Protein AF-A0AAD4TJD9-F1 (afdb_monomer_lite)

Structure (mmCIF, N/CA/C/O backbone):
data_AF-A0AAD4TJD9-F1
#
_entry.id   AF-A0AAD4TJD9-F1
#
loop_
_atom_site.group_PDB
_atom_site.id
_atom_site.type_symbol
_atom_site.label_atom_id
_atom_site.label_alt_id
_atom_site.label_comp_id
_atom_site.label_asym_id
_atom_site.label_entity_id
_atom_site.label_seq_id
_atom_site.pdbx_PDB_ins_code
_atom_site.Cartn_x
_atom_site.Cartn_y
_atom_site.Cartn_z
_atom_site.occupancy
_atom_site.B_iso_or_equiv
_atom_site.auth_seq_id
_atom_site.auth_comp_id
_atom_site.auth_asym_id
_atom_site.auth_atom_id
_atom_site.pdbx_PDB_model_num
ATOM 1 N N . MET A 1 1 ? 1.136 10.217 2.456 1.00 56.84 1 MET A N 1
ATOM 2 C CA . MET A 1 1 ? 1.663 11.189 1.473 1.00 56.84 1 MET A CA 1
ATOM 3 C C . MET A 1 1 ? 1.276 10.787 0.060 1.00 56.84 1 MET A C 1
ATOM 5 O O . MET A 1 1 ? 0.529 11.545 -0.532 1.00 56.84 1 MET A O 1
ATOM 9 N N . ALA A 1 2 ? 1.649 9.601 -0.442 1.00 69.31 2 ALA A N 1
ATOM 10 C CA . ALA A 1 2 ? 1.224 9.150 -1.779 1.00 69.31 2 ALA A CA 1
ATOM 11 C C . ALA A 1 2 ? -0.308 9.155 -1.969 1.00 69.31 2 ALA A C 1
ATOM 13 O O . ALA A 1 2 ? -0.814 9.678 -2.951 1.00 69.31 2 ALA A O 1
ATOM 14 N N . THR A 1 3 ? -1.051 8.682 -0.967 1.00 75.38 3 THR A N 1
ATOM 15 C CA . THR A 1 3 ? -2.522 8.609 -1.002 1.00 75.38 3 THR A CA 1
ATOM 16 C C . THR A 1 3 ? -3.242 9.952 -0.880 1.00 75.38 3 THR A C 1
ATOM 18 O O . THR A 1 3 ? -4.439 10.013 -1.108 1.00 75.38 3 THR A O 1
ATOM 21 N N . TYR A 1 4 ? -2.535 11.019 -0.498 1.00 78.62 4 TYR A N 1
ATOM 22 C CA . TYR A 1 4 ? -3.110 12.365 -0.394 1.00 78.62 4 TYR A CA 1
ATOM 23 C C . TYR A 1 4 ? -2.973 13.155 -1.703 1.00 78.62 4 TYR A C 1
ATOM 25 O O . TYR A 1 4 ? -3.715 14.101 -1.926 1.00 78.62 4 TYR A O 1
ATOM 33 N N . LEU A 1 5 ? -2.004 12.789 -2.547 1.00 86.56 5 LEU A N 1
ATOM 34 C CA . LEU A 1 5 ? -1.623 13.567 -3.728 1.00 86.56 5 LEU A CA 1
ATOM 35 C C . LEU A 1 5 ? -2.078 12.939 -5.050 1.00 86.56 5 LEU A C 1
ATOM 37 O O . LEU A 1 5 ? -2.041 13.617 -6.070 1.00 86.56 5 LEU A O 1
ATOM 41 N N . ALA A 1 6 ? -2.440 11.655 -5.055 1.00 88.56 6 ALA A N 1
ATOM 42 C CA . ALA A 1 6 ? -2.661 10.895 -6.278 1.00 88.56 6 ALA A CA 1
ATOM 43 C C . ALA A 1 6 ? -4.108 10.403 -6.408 1.00 88.56 6 ALA A C 1
ATOM 45 O O . ALA A 1 6 ? -4.601 9.692 -5.534 1.00 88.56 6 ALA A O 1
ATOM 46 N N . ASP A 1 7 ? -4.731 10.685 -7.554 1.00 89.31 7 ASP A N 1
ATOM 47 C CA . ASP A 1 7 ? -6.021 10.097 -7.947 1.00 89.31 7 ASP A CA 1
ATOM 48 C C . ASP A 1 7 ? -5.850 8.697 -8.558 1.00 89.31 7 ASP A C 1
ATOM 50 O O . ASP A 1 7 ? -6.686 7.801 -8.393 1.00 89.31 7 ASP A O 1
ATOM 54 N N . ARG A 1 8 ? -4.736 8.496 -9.272 1.00 94.81 8 ARG A N 1
ATOM 55 C CA . ARG A 1 8 ? -4.365 7.235 -9.921 1.00 94.81 8 ARG A CA 1
ATOM 56 C C . ARG A 1 8 ? -2.910 6.893 -9.653 1.00 94.81 8 ARG A C 1
ATOM 58 O O . ARG A 1 8 ? -2.081 7.776 -9.455 1.00 94.81 8 ARG A O 1
ATOM 65 N N . VAL A 1 9 ? -2.606 5.601 -9.683 1.00 95.31 9 VAL A N 1
ATOM 66 C CA . VAL A 1 9 ? -1.261 5.072 -9.438 1.00 95.31 9 VAL A CA 1
ATOM 67 C C . VAL A 1 9 ? -0.873 4.051 -10.503 1.00 95.31 9 VAL A C 1
ATOM 69 O O . VAL A 1 9 ? -1.725 3.340 -11.034 1.00 95.31 9 VAL A O 1
ATOM 72 N N . ILE A 1 10 ? 0.421 3.978 -10.807 1.00 97.25 10 ILE A N 1
ATOM 73 C CA . ILE A 1 10 ? 1.026 2.930 -11.634 1.00 97.25 10 ILE A CA 1
ATOM 74 C C . ILE A 1 10 ? 1.852 2.053 -10.697 1.00 97.25 10 ILE A C 1
ATOM 76 O O . ILE A 1 10 ? 2.755 2.551 -10.025 1.00 97.25 10 ILE A O 1
ATOM 80 N N . VAL A 1 11 ? 1.530 0.763 -10.639 1.00 97.19 11 VAL A N 1
ATOM 81 C CA . VAL A 1 11 ? 2.281 -0.218 -9.847 1.00 97.19 11 VAL A CA 1
ATOM 82 C C . VAL A 1 11 ? 3.292 -0.899 -10.759 1.00 97.19 11 VAL A C 1
ATOM 84 O O . VAL A 1 11 ? 2.927 -1.412 -11.818 1.00 97.19 11 VAL A O 1
ATOM 87 N N . PHE A 1 12 ? 4.557 -0.882 -10.355 1.00 97.38 12 PHE A N 1
ATOM 88 C CA . PHE A 1 12 ? 5.615 -1.622 -11.031 1.00 97.38 12 PHE A CA 1
ATOM 89 C C . PHE A 1 12 ? 5.761 -3.002 -10.398 1.00 97.38 12 PHE A C 1
ATOM 91 O O . PHE A 1 12 ? 5.806 -3.118 -9.176 1.00 97.38 12 PHE A O 1
ATOM 98 N N . GLU A 1 13 ? 5.870 -4.022 -11.239 1.00 96.44 13 GLU A N 1
ATOM 99 C CA . GLU A 1 13 ? 6.035 -5.421 -10.842 1.00 96.44 13 GLU A CA 1
ATOM 100 C C . GLU A 1 13 ? 7.278 -6.008 -11.508 1.00 96.44 13 GLU A C 1
ATOM 102 O O . GLU A 1 13 ? 7.729 -5.504 -12.538 1.00 96.44 13 GLU A O 1
ATOM 107 N N . GLY A 1 14 ? 7.823 -7.080 -10.940 1.00 95.69 14 GLY A N 1
ATOM 108 C CA . GLY A 1 14 ? 8.980 -7.786 -11.487 1.00 95.69 14 GLY A CA 1
ATOM 109 C C . GLY A 1 14 ? 10.070 -8.033 -10.454 1.00 95.69 14 GLY A C 1
ATOM 110 O O . GLY A 1 14 ? 9.901 -7.778 -9.258 1.00 95.69 14 GLY A O 1
ATOM 111 N N . ARG A 1 15 ? 11.201 -8.559 -10.919 1.00 96.12 15 ARG A N 1
ATOM 112 C CA . ARG A 1 15 ? 12.372 -8.837 -10.082 1.00 96.12 15 ARG A CA 1
ATOM 113 C C . ARG A 1 15 ? 13.444 -7.764 -10.288 1.00 96.12 15 ARG A C 1
ATOM 115 O O . ARG A 1 15 ? 13.893 -7.580 -11.423 1.00 96.12 15 ARG A O 1
ATOM 122 N N . PRO A 1 16 ? 13.913 -7.096 -9.212 1.00 96.19 16 PRO A N 1
ATOM 123 C CA . PRO A 1 16 ? 14.967 -6.089 -9.306 1.00 96.19 16 PRO A CA 1
ATOM 124 C C . PRO A 1 16 ? 16.180 -6.589 -10.095 1.00 96.19 16 PRO A C 1
ATOM 126 O O . PRO A 1 16 ? 16.648 -7.707 -9.880 1.00 96.19 16 PRO A O 1
ATOM 129 N N . SER A 1 17 ? 16.682 -5.752 -11.004 1.00 97.06 17 SER A N 1
ATOM 130 C CA . SER A 1 17 ? 17.812 -6.055 -11.899 1.00 97.06 17 SER A CA 1
ATOM 131 C C . SER A 1 17 ? 17.595 -7.207 -12.895 1.00 97.06 17 SER A C 1
ATOM 133 O O . SER A 1 17 ? 18.561 -7.638 -13.520 1.00 97.06 17 SER A O 1
ATOM 135 N N . ILE A 1 18 ? 16.362 -7.699 -13.072 1.00 98.00 18 ILE A N 1
ATOM 136 C CA . ILE A 1 18 ? 16.029 -8.750 -14.048 1.00 98.00 18 ILE A CA 1
ATOM 137 C C . ILE A 1 18 ? 14.942 -8.270 -15.009 1.00 98.00 18 ILE A C 1
ATOM 139 O O . ILE A 1 18 ? 15.158 -8.234 -16.217 1.00 98.00 18 ILE A O 1
ATOM 143 N N . ASP A 1 19 ? 13.777 -7.905 -14.477 1.00 97.31 19 ASP A N 1
ATOM 144 C CA . ASP A 1 19 ? 12.598 -7.543 -15.258 1.00 97.31 19 ASP A CA 1
ATOM 145 C C . ASP A 1 19 ? 11.756 -6.493 -14.518 1.00 97.31 19 ASP A C 1
ATOM 147 O O . ASP A 1 19 ? 11.806 -6.366 -13.293 1.00 97.31 19 ASP A O 1
ATOM 151 N N . SER A 1 20 ? 11.023 -5.678 -15.278 1.00 97.56 20 SER A N 1
ATOM 152 C CA . SER A 1 20 ? 10.116 -4.679 -14.722 1.00 97.56 20 SER A CA 1
ATOM 153 C C . SER A 1 20 ? 8.960 -4.412 -15.678 1.00 97.56 20 SER A C 1
ATOM 155 O O . SER A 1 20 ? 9.174 -4.121 -16.854 1.00 97.56 20 SER A O 1
ATOM 157 N N . THR A 1 21 ? 7.738 -4.504 -15.163 1.00 97.75 21 THR A N 1
ATOM 158 C CA . THR A 1 21 ? 6.499 -4.215 -15.888 1.00 97.75 21 THR A CA 1
ATOM 159 C C . THR A 1 21 ? 5.780 -3.058 -15.211 1.00 97.75 21 THR A C 1
ATOM 161 O O . THR A 1 21 ? 5.477 -3.120 -14.020 1.00 97.75 21 THR A O 1
ATOM 164 N N . ALA A 1 22 ? 5.489 -2.001 -15.970 1.00 97.88 22 ALA A N 1
ATOM 165 C CA . ALA A 1 22 ? 4.632 -0.910 -15.524 1.00 97.88 22 ALA A CA 1
ATOM 166 C C . ALA A 1 22 ? 3.170 -1.247 -15.840 1.00 97.88 22 ALA A C 1
ATOM 168 O O . ALA A 1 22 ? 2.808 -1.416 -17.005 1.00 97.88 22 ALA A O 1
ATOM 169 N N . ASN A 1 23 ? 2.322 -1.323 -14.817 1.00 97.12 23 ASN A N 1
ATOM 170 C CA . ASN A 1 23 ? 0.893 -1.534 -15.023 1.00 97.12 23 ASN A CA 1
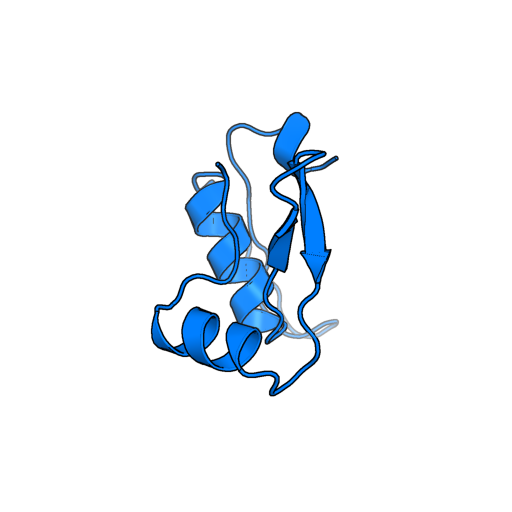ATOM 171 C C . ASN A 1 23 ? 0.200 -0.298 -15.618 1.00 97.12 23 ASN A C 1
ATOM 173 O O . ASN A 1 23 ? 0.681 0.832 -15.517 1.00 97.12 23 ASN A O 1
ATOM 177 N N . ALA A 1 24 ? -0.986 -0.493 -16.200 1.00 97.50 24 ALA A N 1
ATOM 178 C CA . ALA A 1 24 ? -1.838 0.629 -16.588 1.00 97.50 24 ALA A CA 1
ATOM 179 C C . ALA A 1 24 ? -2.218 1.479 -15.352 1.00 97.50 24 ALA A C 1
ATOM 181 O O . ALA A 1 24 ? -2.306 0.930 -14.253 1.00 97.50 24 ALA A O 1
ATOM 182 N N . PRO A 1 25 ? -2.496 2.790 -15.491 1.00 97.69 25 PRO A N 1
ATOM 183 C CA . PRO A 1 25 ? -2.937 3.618 -14.370 1.00 97.69 25 PRO A CA 1
ATOM 184 C C . PRO A 1 25 ? -4.217 3.080 -13.707 1.00 97.69 25 PRO A C 1
ATOM 186 O O . PRO A 1 25 ? -5.290 3.033 -14.315 1.00 97.69 25 PRO A O 1
ATOM 189 N N . GLN A 1 26 ? -4.127 2.716 -12.433 1.00 95.56 26 GLN A N 1
ATOM 190 C CA . GLN A 1 26 ? -5.232 2.183 -11.634 1.00 95.56 26 GLN A CA 1
ATOM 191 C C . GLN A 1 26 ? -5.763 3.232 -10.659 1.00 95.56 26 GLN A C 1
ATOM 193 O O . GLN A 1 26 ? -5.122 4.255 -10.422 1.00 95.56 26 GLN A O 1
ATOM 198 N N . SER A 1 27 ? -6.945 2.987 -10.086 1.00 94.94 27 SER A N 1
ATOM 199 C CA . SER A 1 27 ? -7.408 3.779 -8.942 1.00 94.94 27 SER A CA 1
ATOM 200 C C . SER A 1 27 ? -6.427 3.639 -7.776 1.00 94.94 27 SER A C 1
ATOM 202 O O . SER A 1 27 ? -5.768 2.603 -7.635 1.00 94.94 27 SER A O 1
ATOM 204 N N . LEU A 1 28 ? -6.360 4.653 -6.912 1.00 91.94 28 LEU A N 1
ATOM 205 C CA . LEU A 1 28 ? -5.526 4.593 -5.715 1.00 91.94 28 LEU A CA 1
ATOM 206 C C . LEU A 1 28 ? -5.843 3.361 -4.846 1.00 91.94 28 LEU A C 1
ATOM 208 O O . LEU A 1 28 ? -4.920 2.695 -4.388 1.00 91.94 28 LEU A O 1
ATOM 212 N N . LEU A 1 29 ? -7.125 3.016 -4.653 1.00 92.44 29 LEU A N 1
ATOM 213 C CA . LEU A 1 29 ? -7.516 1.851 -3.850 1.00 92.44 29 LEU A CA 1
ATOM 214 C C . LEU A 1 29 ? -6.973 0.553 -4.449 1.00 92.44 29 LEU A C 1
ATOM 216 O O . LEU A 1 29 ? -6.345 -0.235 -3.745 1.00 92.44 29 LEU A O 1
ATOM 220 N N . THR A 1 30 ? -7.219 0.334 -5.740 1.00 95.00 30 THR A N 1
ATOM 221 C CA . THR A 1 30 ? -6.831 -0.900 -6.431 1.00 95.00 30 THR A CA 1
ATOM 222 C C . THR A 1 30 ? -5.314 -1.046 -6.464 1.00 95.00 30 THR A C 1
ATOM 224 O O . THR A 1 30 ? -4.794 -2.081 -6.054 1.00 95.00 30 THR A O 1
ATOM 227 N N . GLY A 1 31 ? -4.597 0.010 -6.858 1.00 95.44 31 GLY A N 1
ATOM 228 C CA . GLY A 1 31 ? -3.144 -0.048 -6.973 1.00 95.44 31 GLY A CA 1
ATOM 229 C C . GLY A 1 31 ? -2.441 -0.180 -5.623 1.00 95.44 31 GLY A C 1
ATOM 230 O O . GLY A 1 31 ? -1.485 -0.940 -5.513 1.00 95.44 31 GLY A O 1
ATOM 231 N N . MET A 1 32 ? -2.934 0.479 -4.567 1.00 94.69 32 ME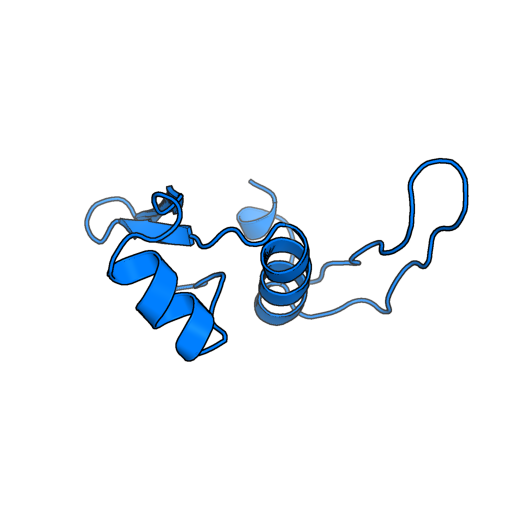T A N 1
ATOM 232 C CA . MET A 1 32 ? -2.373 0.294 -3.222 1.00 94.69 32 MET A CA 1
ATOM 233 C C . MET A 1 32 ? -2.609 -1.121 -2.688 1.00 94.69 32 MET A C 1
ATOM 235 O O . MET A 1 32 ? -1.715 -1.671 -2.051 1.00 94.69 32 MET A O 1
ATOM 239 N N . ASN A 1 33 ? -3.774 -1.725 -2.951 1.00 95.62 33 ASN A N 1
ATOM 240 C CA . ASN A 1 33 ? -4.031 -3.113 -2.559 1.00 95.62 33 ASN A CA 1
ATOM 241 C C . ASN A 1 33 ? -3.124 -4.093 -3.316 1.00 95.62 33 ASN A C 1
ATOM 243 O O . ASN A 1 33 ? -2.537 -4.967 -2.685 1.00 95.62 33 ASN A O 1
ATOM 247 N N . LEU A 1 34 ? -2.940 -3.904 -4.628 1.00 96.00 34 LEU A N 1
ATOM 248 C CA . LEU A 1 34 ? -2.008 -4.707 -5.424 1.00 96.00 34 LEU A CA 1
ATOM 249 C C . LEU A 1 34 ? -0.573 -4.581 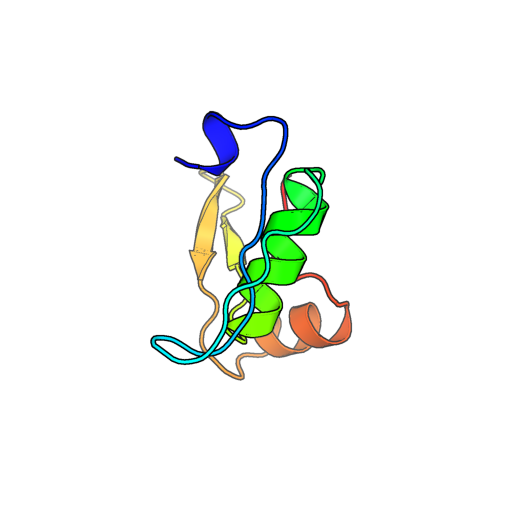-4.892 1.00 96.00 34 LEU A C 1
ATOM 251 O O . LEU A 1 34 ? 0.042 -5.586 -4.547 1.00 96.00 34 LEU A O 1
ATOM 255 N N . PHE A 1 35 ? -0.074 -3.354 -4.739 1.00 95.75 35 PHE A N 1
ATOM 256 C CA . PHE A 1 35 ? 1.278 -3.095 -4.244 1.00 95.75 35 PHE A CA 1
ATOM 257 C C . PHE A 1 35 ? 1.531 -3.716 -2.863 1.00 95.75 35 PHE A C 1
ATOM 259 O O . PHE A 1 35 ? 2.542 -4.377 -2.644 1.00 95.75 35 PHE A O 1
ATOM 266 N N . LEU A 1 36 ? 0.605 -3.536 -1.919 1.00 96.19 36 LEU A N 1
ATOM 267 C CA . LEU A 1 36 ? 0.766 -4.063 -0.564 1.00 96.19 36 LEU A CA 1
ATOM 268 C C . LEU A 1 36 ? 0.612 -5.586 -0.487 1.00 96.19 36 LEU A C 1
ATOM 270 O O . LEU A 1 36 ? 1.283 -6.209 0.335 1.00 96.19 36 LEU A O 1
ATOM 274 N N . SER A 1 37 ? -0.200 -6.189 -1.363 1.00 96.44 37 SER A N 1
ATOM 275 C CA . SER A 1 37 ? -0.303 -7.650 -1.465 1.00 96.44 37 SER A CA 1
ATOM 276 C C . SER A 1 37 ? 1.014 -8.304 -1.883 1.00 96.44 37 SER A C 1
ATOM 278 O O . SER A 1 37 ? 1.369 -9.350 -1.353 1.00 96.44 37 SER A O 1
ATOM 280 N N . GLN A 1 38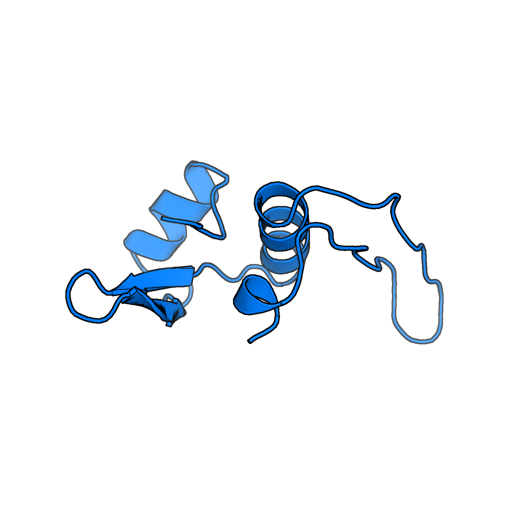 ? 1.795 -7.652 -2.750 1.00 95.12 38 GLN A N 1
ATOM 281 C CA . GLN A 1 38 ? 3.112 -8.143 -3.178 1.00 95.12 38 GLN A CA 1
ATOM 282 C C . GLN A 1 38 ? 4.158 -8.087 -2.073 1.00 95.12 38 GLN A C 1
ATOM 284 O O . GLN A 1 38 ? 5.081 -8.897 -2.049 1.00 95.12 38 GLN A O 1
ATOM 289 N N . LEU A 1 39 ? 4.013 -7.125 -1.163 1.00 95.44 39 LEU A N 1
ATOM 290 C CA . LEU A 1 39 ? 4.857 -7.002 0.020 1.00 95.44 39 LEU A CA 1
ATOM 291 C C . LEU A 1 39 ? 4.387 -7.887 1.181 1.00 95.44 39 LEU A C 1
ATOM 293 O O . LEU A 1 39 ? 5.077 -7.949 2.193 1.00 95.44 39 LEU A O 1
ATOM 297 N N . ASP A 1 40 ? 3.222 -8.529 1.054 1.00 96.31 40 ASP A N 1
ATOM 298 C CA . ASP A 1 40 ? 2.553 -9.292 2.109 1.00 96.31 40 ASP A CA 1
ATOM 299 C C . ASP A 1 40 ? 2.329 -8.489 3.414 1.00 96.31 40 ASP A C 1
ATOM 301 O O . ASP A 1 40 ? 2.430 -8.995 4.537 1.00 96.31 40 ASP A O 1
ATOM 305 N N . ILE A 1 41 ? 2.007 -7.198 3.269 1.00 96.94 41 ILE A N 1
ATOM 306 C CA . ILE A 1 41 ? 1.807 -6.246 4.374 1.00 96.94 41 ILE A CA 1
ATOM 307 C C . ILE A 1 41 ? 0.399 -5.665 4.316 1.00 96.94 41 ILE A C 1
ATOM 309 O O . ILE A 1 41 ? -0.058 -5.237 3.264 1.00 96.94 41 ILE A O 1
ATOM 313 N N . THR A 1 42 ? -0.260 -5.525 5.465 1.00 97.44 42 THR A N 1
ATOM 314 C CA . THR A 1 42 ? -1.566 -4.858 5.556 1.00 97.44 42 THR A CA 1
ATOM 315 C C . THR A 1 42 ? -1.519 -3.586 6.410 1.00 97.44 42 THR A C 1
ATOM 317 O O . THR A 1 42 ? -0.759 -3.470 7.381 1.00 97.44 42 THR A O 1
ATOM 320 N N . PHE A 1 43 ? -2.346 -2.601 6.051 1.00 95.62 43 PHE A N 1
ATOM 321 C CA . PHE A 1 43 ? -2.525 -1.356 6.794 1.00 95.62 43 PHE A CA 1
ATOM 322 C C . PHE A 1 43 ? -3.971 -1.191 7.250 1.00 95.62 43 PHE A C 1
ATOM 324 O O . PHE A 1 43 ? -4.916 -1.264 6.470 1.00 95.62 43 PHE A O 1
ATOM 331 N N . ARG A 1 44 ? -4.135 -0.832 8.523 1.00 93.69 44 ARG A N 1
ATOM 332 C CA . ARG A 1 44 ? -5.407 -0.359 9.076 1.00 93.69 44 ARG A CA 1
ATOM 333 C C . ARG A 1 44 ? -5.381 1.147 9.277 1.00 93.69 44 ARG A C 1
ATOM 335 O O . ARG A 1 44 ? -4.312 1.748 9.393 1.00 93.69 44 ARG A O 1
ATOM 342 N N . ARG A 1 45 ? -6.555 1.753 9.400 1.00 90.50 45 ARG A N 1
ATOM 343 C CA . ARG A 1 45 ? -6.678 3.162 9.761 1.00 90.50 45 ARG A CA 1
ATOM 344 C C . ARG A 1 45 ? -6.951 3.314 11.252 1.00 90.50 45 ARG A C 1
ATOM 346 O O . ARG A 1 45 ? -7.703 2.543 11.842 1.00 90.50 45 ARG A O 1
ATOM 353 N N . ASP A 1 46 ? -6.288 4.277 11.873 1.00 90.44 46 ASP A N 1
ATOM 354 C CA . ASP A 1 46 ? -6.595 4.688 13.239 1.00 90.44 46 ASP A CA 1
ATOM 355 C C . ASP A 1 46 ? -7.925 5.466 13.251 1.00 90.44 46 ASP A C 1
ATOM 357 O O . ASP A 1 46 ? -8.043 6.436 12.501 1.00 90.44 46 ASP A O 1
ATOM 361 N N . PRO A 1 47 ? -8.921 5.079 14.067 1.0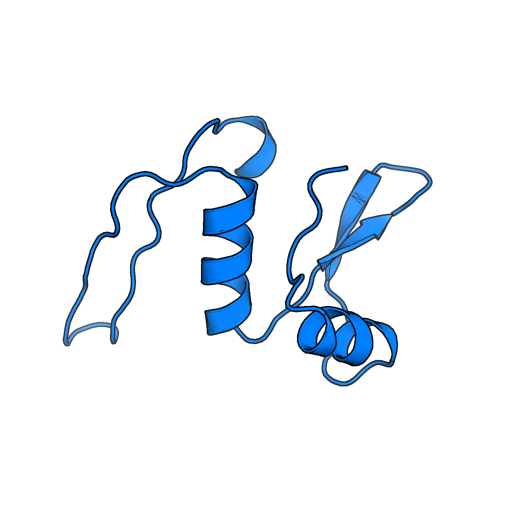0 90.38 47 PRO A N 1
ATOM 362 C CA . PRO A 1 47 ? -10.237 5.717 14.051 1.00 90.38 47 PRO A CA 1
ATOM 363 C C . PRO A 1 47 ? -10.233 7.137 14.633 1.00 90.38 47 PRO A C 1
ATOM 365 O O . PRO A 1 47 ? -11.182 7.880 14.415 1.00 90.38 47 PRO A O 1
ATOM 368 N N . THR A 1 48 ? -9.195 7.524 15.382 1.00 93.06 48 THR A N 1
ATOM 369 C CA . THR A 1 48 ? -9.135 8.834 16.054 1.00 93.06 48 THR A CA 1
ATOM 370 C C . THR A 1 48 ? -8.461 9.902 15.203 1.00 93.06 48 THR A C 1
ATOM 372 O O . THR A 1 48 ? -8.898 11.046 15.170 1.00 93.06 48 THR A O 1
ATOM 375 N N . ASN A 1 49 ? -7.378 9.534 14.518 1.00 90.81 49 ASN A N 1
ATOM 376 C CA . ASN A 1 49 ? -6.512 10.470 13.794 1.00 90.81 49 ASN A CA 1
ATOM 377 C C . ASN A 1 49 ? -6.342 10.107 12.317 1.00 90.81 49 ASN A C 1
ATOM 379 O O . ASN A 1 49 ? -5.572 10.755 11.609 1.00 90.81 49 ASN A O 1
ATOM 383 N N . PHE A 1 50 ? -7.024 9.059 11.853 1.00 87.31 50 PHE A N 1
ATOM 384 C CA . PHE A 1 50 ? -7.056 8.641 10.457 1.00 87.31 50 PHE A CA 1
ATOM 385 C C . PHE A 1 50 ? -5.690 8.258 9.868 1.00 87.31 50 PHE A C 1
ATOM 387 O O . PHE A 1 50 ? -5.562 8.096 8.650 1.00 87.31 50 PHE A O 1
ATOM 394 N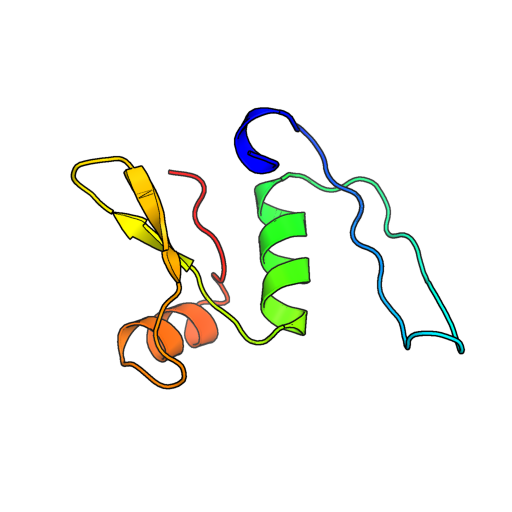 N . ARG A 1 51 ? -4.660 8.072 10.706 1.00 90.75 51 ARG A N 1
ATOM 395 C CA . ARG A 1 51 ? -3.318 7.705 10.257 1.00 90.75 51 ARG A CA 1
ATOM 396 C C . ARG A 1 51 ? -3.285 6.228 9.861 1.00 90.75 51 ARG A C 1
ATOM 398 O O . ARG A 1 51 ? -3.776 5.388 10.621 1.00 90.75 51 ARG A O 1
ATOM 405 N N . PRO A 1 52 ? -2.660 5.877 8.726 1.00 92.06 52 PRO A N 1
ATOM 406 C CA . PRO A 1 52 ? -2.400 4.483 8.403 1.00 92.06 52 PRO A CA 1
ATOM 407 C C . PRO A 1 52 ? -1.430 3.881 9.430 1.00 92.06 52 PRO A C 1
ATOM 409 O O . PRO A 1 52 ? -0.398 4.467 9.769 1.00 92.06 52 PRO A O 1
ATOM 412 N N . ARG A 1 53 ? -1.775 2.701 9.940 1.00 94.31 53 ARG A N 1
ATOM 413 C CA . ARG A 1 53 ? -0.988 1.901 10.878 1.00 94.31 53 ARG A CA 1
ATOM 414 C C . ARG A 1 53 ? -0.741 0.538 10.254 1.00 94.31 53 ARG A C 1
ATOM 416 O O . ARG A 1 53 ? -1.692 -0.161 9.913 1.00 94.31 53 ARG A O 1
ATOM 423 N N . ILE A 1 54 ? 0.526 0.168 10.137 1.00 96.06 54 ILE A N 1
ATOM 424 C CA . ILE A 1 54 ? 0.912 -1.166 9.685 1.00 96.06 54 ILE A CA 1
ATOM 425 C C . ILE A 1 54 ? 0.447 -2.210 10.709 1.00 96.06 54 ILE A C 1
ATOM 427 O O . ILE A 1 54 ? 0.555 -1.995 11.925 1.00 96.06 54 ILE A O 1
ATOM 431 N N . ASN A 1 55 ? -0.115 -3.319 10.236 1.00 97.19 55 ASN A N 1
ATOM 432 C CA . ASN A 1 55 ? -0.416 -4.455 11.097 1.00 97.19 55 ASN A CA 1
ATOM 433 C C . ASN A 1 55 ? 0.867 -5.241 11.395 1.00 97.19 55 ASN A C 1
ATOM 435 O O . ASN A 1 55 ? 1.804 -5.265 10.602 1.00 97.19 55 ASN A O 1
ATOM 439 N N . LYS A 1 56 ? 0.921 -5.886 12.565 1.00 97.69 56 LYS A N 1
ATOM 440 C CA . LYS A 1 56 ? 1.988 -6.853 12.838 1.00 97.69 56 LYS A CA 1
ATOM 441 C C . LYS A 1 56 ? 1.724 -8.097 11.994 1.00 97.69 56 LYS A C 1
ATOM 443 O O . LYS A 1 56 ? 0.576 -8.549 11.956 1.00 97.69 56 LYS A O 1
ATOM 448 N N . LEU A 1 57 ? 2.777 -8.630 11.382 1.00 97.12 57 LEU A N 1
ATOM 449 C CA . LEU A 1 57 ? 2.731 -9.869 10.610 1.00 97.12 57 LEU A CA 1
ATOM 450 C C . LEU A 1 57 ? 2.048 -10.977 11.425 1.00 97.12 57 LEU A C 1
ATOM 452 O O . LEU A 1 57 ? 2.328 -11.121 12.617 1.00 97.12 57 LEU A O 1
ATOM 456 N N . GLU A 1 58 ? 1.126 -11.706 10.797 1.00 96.50 58 GLU A N 1
ATOM 457 C CA . GLU A 1 58 ? 0.369 -12.819 11.390 1.00 96.50 58 GLU A CA 1
ATOM 458 C C . GLU A 1 58 ? -0.545 -12.451 12.577 1.00 96.50 58 GLU A C 1
ATOM 460 O O . GLU A 1 58 ? -1.126 -13.333 13.219 1.00 96.50 58 GLU A O 1
ATOM 465 N N . SER A 1 59 ? -0.728 -11.161 12.877 1.00 98.19 59 SER A N 1
ATOM 466 C CA . SER A 1 59 ? -1.726 -10.733 13.863 1.00 98.19 59 SER A CA 1
ATOM 467 C C . SER A 1 59 ? -3.148 -11.039 13.387 1.00 98.19 59 SER A C 1
ATOM 469 O O . SER A 1 59 ? -3.404 -11.135 12.189 1.00 98.19 59 SER A O 1
ATOM 471 N N . THR A 1 60 ? -4.104 -11.129 14.315 1.00 97.81 60 THR A N 1
ATOM 472 C CA . THR A 1 60 ? -5.518 -11.387 13.986 1.00 97.81 60 THR A CA 1
ATOM 473 C C . THR A 1 60 ? -6.037 -10.448 12.893 1.00 97.81 60 THR A C 1
ATOM 475 O O . THR A 1 60 ? -6.590 -10.908 11.902 1.00 97.81 60 THR A O 1
ATOM 478 N N . LYS A 1 61 ? -5.750 -9.143 13.009 1.00 96.06 61 LYS A N 1
ATOM 479 C CA . LYS A 1 61 ? -6.166 -8.138 12.018 1.00 96.06 61 LYS A CA 1
ATOM 480 C C . LYS A 1 61 ? -5.458 -8.273 10.671 1.00 96.06 61 LYS A C 1
ATOM 482 O O . LYS A 1 61 ? -6.061 -7.960 9.654 1.00 96.06 61 LYS A O 1
ATOM 487 N N . ASP A 1 62 ? -4.195 -8.701 10.664 1.00 97.81 62 ASP A N 1
ATOM 488 C CA . ASP A 1 62 ? -3.459 -8.967 9.422 1.00 97.81 62 ASP A CA 1
ATOM 489 C C . ASP A 1 62 ? -4.105 -10.133 8.663 1.00 97.81 62 ASP A C 1
ATOM 491 O O . ASP A 1 62 ? -4.428 -10.008 7.486 1.00 97.81 62 ASP A O 1
ATOM 495 N N . LYS A 1 63 ? -4.408 -11.225 9.374 1.00 97.81 63 LYS A N 1
ATOM 496 C CA . LYS A 1 63 ? -5.063 -12.416 8.816 1.00 97.81 63 LYS A CA 1
ATOM 497 C C . LYS A 1 63 ? -6.456 -12.128 8.280 1.00 97.81 63 LYS A C 1
ATOM 499 O O . LYS A 1 63 ? -6.769 -12.535 7.167 1.00 97.81 63 LYS A O 1
ATOM 504 N N . GLU A 1 64 ? -7.275 -11.414 9.047 1.00 97.19 64 GLU A N 1
ATOM 505 C CA . GLU A 1 64 ? -8.619 -11.007 8.624 1.00 97.19 64 GLU A CA 1
ATOM 506 C C . GLU A 1 64 ? -8.572 -10.168 7.340 1.00 97.19 64 GLU A C 1
ATOM 508 O O . GLU A 1 64 ? -9.321 -10.425 6.400 1.00 97.19 64 GLU A O 1
ATOM 513 N N . GLN A 1 65 ? -7.655 -9.201 7.270 1.00 97.19 65 GLN A N 1
ATOM 514 C CA . GLN A 1 65 ? -7.492 -8.327 6.109 1.00 97.19 65 GLN A CA 1
ATOM 515 C C . GLN A 1 65 ? -6.978 -9.069 4.874 1.00 97.19 65 GLN A C 1
ATOM 517 O O . GLN A 1 65 ? -7.520 -8.876 3.785 1.00 97.19 65 GLN A O 1
ATOM 522 N N . LYS A 1 66 ? -5.986 -9.954 5.039 1.00 97.06 66 LYS A N 1
ATOM 523 C CA . LYS A 1 66 ? -5.484 -10.816 3.959 1.00 97.06 66 LYS A CA 1
ATOM 524 C C . LYS A 1 66 ? -6.574 -11.759 3.447 1.00 97.06 66 LYS A C 1
ATOM 526 O O . LYS A 1 66 ? -6.759 -11.863 2.239 1.00 97.06 66 LYS A O 1
ATOM 531 N N . ALA A 1 67 ? -7.345 -12.379 4.343 1.00 96.75 67 ALA A N 1
ATOM 532 C CA . ALA A 1 67 ? -8.464 -13.251 3.976 1.00 96.75 67 ALA A CA 1
ATOM 533 C C . ALA A 1 67 ? -9.579 -12.499 3.231 1.00 96.75 67 ALA A C 1
ATOM 535 O O . ALA A 1 67 ? -10.194 -13.051 2.323 1.00 96.75 67 ALA A O 1
ATOM 536 N N . ALA A 1 68 ? -9.812 -11.232 3.579 1.00 95.31 68 ALA A N 1
ATOM 537 C CA . ALA A 1 68 ? -10.749 -10.357 2.878 1.00 95.31 68 ALA A CA 1
ATOM 538 C C . ALA A 1 68 ? -10.188 -9.764 1.567 1.00 95.31 68 ALA A C 1
ATOM 540 O O . ALA A 1 68 ? -10.925 -9.102 0.839 1.00 95.31 68 ALA A O 1
ATOM 541 N N . GLY A 1 69 ? -8.899 -9.960 1.263 1.00 93.69 69 GLY A N 1
ATOM 542 C CA . GLY A 1 69 ? -8.231 -9.352 0.107 1.00 93.69 69 GLY A CA 1
ATOM 543 C C . GLY A 1 69 ? -8.056 -7.830 0.214 1.00 93.69 69 GLY A C 1
ATOM 544 O O . GLY A 1 69 ? -7.847 -7.160 -0.795 1.00 93.69 69 GLY A O 1
ATOM 545 N N . THR A 1 70 ? -8.155 -7.268 1.422 1.00 94.31 70 THR A N 1
ATOM 546 C CA . THR A 1 70 ? -8.107 -5.822 1.679 1.00 94.31 70 THR A CA 1
ATOM 547 C C . THR A 1 70 ? -6.850 -5.451 2.460 1.00 94.31 70 THR A C 1
ATOM 549 O O . THR A 1 70 ? -6.838 -5.472 3.687 1.00 94.31 70 THR A O 1
ATOM 552 N N . PHE A 1 71 ? -5.795 -5.071 1.748 1.00 95.62 71 PHE A N 1
ATOM 553 C CA . PHE A 1 71 ? -4.496 -4.659 2.286 1.00 95.62 71 PHE A CA 1
ATOM 554 C C . PHE A 1 71 ? -4.430 -3.157 2.613 1.00 95.62 71 PHE A C 1
ATOM 556 O O . PHE A 1 71 ? -3.588 -2.729 3.407 1.00 95.62 71 PHE A O 1
ATOM 563 N N . TYR A 1 72 ? -5.317 -2.355 2.016 1.00 92.88 72 TYR A N 1
ATOM 564 C CA . TYR A 1 72 ? -5.426 -0.912 2.230 1.00 92.88 72 TYR A CA 1
ATOM 565 C C . TYR A 1 72 ? -6.883 -0.443 2.282 1.00 92.88 72 TYR A C 1
ATOM 567 O O . TYR A 1 72 ? -7.688 -0.822 1.428 1.00 92.88 72 TYR A O 1
ATOM 575 N N . TYR A 1 73 ? -7.183 0.469 3.211 1.00 85.69 73 TYR A N 1
ATOM 576 C CA . TYR A 1 73 ? -8.456 1.192 3.283 1.00 85.69 73 TYR A CA 1
ATOM 577 C C . TYR A 1 73 ? -8.253 2.683 3.015 1.00 85.69 73 TYR A C 1
ATOM 579 O O . TYR A 1 73 ? -7.324 3.298 3.542 1.00 85.69 73 TYR A O 1
ATOM 587 N N . LEU A 1 74 ? -9.149 3.261 2.214 1.00 72.81 74 LEU A N 1
ATOM 588 C CA . LEU A 1 74 ? -9.137 4.684 1.864 1.00 72.81 74 LEU A CA 1
ATOM 589 C C . LEU A 1 74 ? -9.928 5.549 2.853 1.00 72.81 74 LEU A C 1
ATOM 591 O O . LEU A 1 74 ? -9.554 6.702 3.063 1.00 72.81 74 LEU A O 1
ATOM 595 N N . ASN A 1 75 ? -10.961 4.973 3.481 1.00 62.28 75 ASN A N 1
ATOM 596 C CA . ASN A 1 75 ? -11.842 5.608 4.462 1.00 62.28 75 ASN A CA 1
ATOM 597 C C . ASN A 1 75 ? -11.849 4.819 5.761 1.00 62.28 75 ASN A C 1
ATOM 599 O O . ASN A 1 75 ? -12.256 3.640 5.730 1.00 62.28 75 ASN A O 1
#

pLDDT: mean 92.96, std 7.85, range [56.84, 98.19]

Radius of gyration: 13.31 Å; chains: 1; bounding box: 30×27×33 Å

Foldseek 3Di:
DCLVPDQWDWDWDDDPPPDIDTDDTDGPQVRVLVNQVVVLWAWDADPPPRDTDTDDPPDPVSVVCVVVSGRDDSD

Sequence (75 aa):
MATYLADRVIVFEGRPSIDSTANAPQSLLTGMNLFLSQLDITFRRDPTNFRPRINKLESTKDKEQKAAGTFYYLN

InterPro domains:
  IPR013283 RLI1 [PTHR19248] (1-74)
  IPR027417 P-loop containing nucleoside triphosphate hydrolase [G3DSA:3.40.50.300] (1-74)

Secondary structure (DSSP, 8-state):
-HHHH-SEE--EES-TTT--EEPPPEEHHHHHHHHHHHTT--EEE-TTT--EEEPPTT-HHHHHHHHTT-S----

Organism: NCBI:txid357466